Protein AF-A0A376LRF2-F1 (afdb_monomer_lite)

Organism: Escherichia coli (NCBI:txid562)

InterPro domains:
  IPR036259 MFS transporter superfamily [SSF103473] (3-65)

Foldseek 3Di:
DVLVVPADVPRSVVSVVVVCVVVVCVVCLCVVLVVCVVPHDNVVSVVVVVVVVVVVVVVVVVVVVDDPDDDPPDD

Radius of gyration: 17.35 Å; chains: 1; bounding box: 31×19×52 Å

Sequence (75 aa):
MLIDHIAPPGMKASYFSAQSLGWLGAAINPLVSGIVLTSLPPFSLFIILALVIVAAWVLMLKGIRARPWGQPALC

pLDDT: mean 85.3, std 14.49, range [43.0, 98.06]

Secondary structure (DSSP, 8-state):
-HHHHHPPTT-HHHHHHHHHHHHHHHHHHHHHHHHHHHHS-THHHHHHHHHHHHHHHHHHHHHHHSPPTT-----

Structure (mmCIF, N/CA/C/O backbone):
data_AF-A0A376LRF2-F1
#
_entry.id   AF-A0A376LRF2-F1
#
loop_
_atom_site.group_PDB
_atom_site.id
_atom_site.type_symbol
_atom_site.label_atom_id
_atom_site.label_alt_id
_atom_site.label_comp_id
_atom_site.label_asym_id
_atom_site.label_entity_id
_atom_site.label_seq_id
_atom_site.pdbx_PDB_ins_code
_atom_site.Cartn_x
_atom_site.Cartn_y
_atom_site.Cartn_z
_atom_site.occupancy
_atom_site.B_iso_or_equiv
_atom_site.auth_seq_id
_atom_site.auth_comp_id
_atom_site.auth_asym_id
_atom_site.auth_atom_id
_atom_site.pdbx_PDB_model_num
ATOM 1 N N . MET A 1 1 ? 17.126 -4.305 -7.986 1.00 61.22 1 MET A N 1
ATOM 2 C CA . MET A 1 1 ? 15.674 -4.296 -7.640 1.00 61.22 1 MET A CA 1
ATOM 3 C C . MET A 1 1 ? 14.841 -4.692 -8.867 1.00 61.22 1 MET A C 1
ATOM 5 O O . MET A 1 1 ? 15.392 -4.726 -9.961 1.00 61.22 1 MET A O 1
ATOM 9 N N . LEU A 1 2 ? 13.540 -4.998 -8.719 1.00 67.44 2 LEU A N 1
ATOM 10 C CA . LEU A 1 2 ? 12.691 -5.452 -9.840 1.00 67.44 2 LEU A CA 1
ATOM 11 C C . LEU A 1 2 ? 12.672 -4.454 -11.014 1.00 67.44 2 LEU A C 1
ATOM 13 O O . LEU A 1 2 ? 12.709 -4.887 -12.160 1.00 67.44 2 LEU A O 1
ATOM 17 N N . ILE A 1 3 ? 12.722 -3.140 -10.735 1.00 68.62 3 ILE A N 1
ATOM 18 C CA . ILE A 1 3 ? 12.812 -2.087 -11.765 1.00 68.62 3 ILE A CA 1
ATOM 19 C C . ILE A 1 3 ? 14.004 -2.288 -12.712 1.00 68.62 3 ILE A C 1
ATOM 21 O O . ILE A 1 3 ? 13.860 -2.068 -13.910 1.00 68.62 3 ILE A O 1
ATOM 25 N N . ASP A 1 4 ? 15.160 -2.736 -12.209 1.00 68.00 4 ASP A N 1
ATOM 26 C CA . ASP A 1 4 ? 16.372 -2.878 -13.031 1.00 68.00 4 ASP A CA 1
ATOM 27 C C . ASP A 1 4 ? 16.226 -3.961 -14.105 1.00 68.00 4 ASP A C 1
ATOM 29 O O . ASP A 1 4 ? 16.907 -3.903 -15.125 1.00 68.00 4 ASP A O 1
ATOM 33 N N . HIS A 1 5 ? 15.339 -4.934 -13.870 1.00 66.81 5 HIS A N 1
ATOM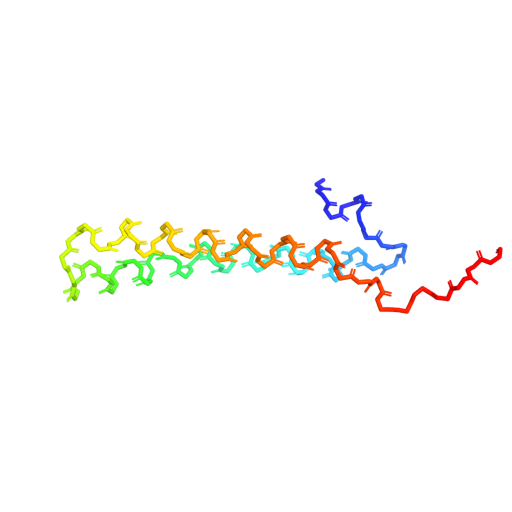 34 C CA . HIS A 1 5 ? 15.086 -6.058 -14.772 1.00 66.81 5 HIS A CA 1
ATOM 35 C C . HIS A 1 5 ? 13.923 -5.801 -15.741 1.00 66.81 5 HIS A C 1
ATOM 37 O O . HIS A 1 5 ? 13.836 -6.479 -16.760 1.00 66.81 5 HIS A O 1
ATOM 43 N N . ILE A 1 6 ? 13.032 -4.846 -15.445 1.00 73.00 6 ILE A N 1
ATOM 44 C CA . ILE A 1 6 ? 11.860 -4.530 -16.285 1.00 73.00 6 ILE A CA 1
ATOM 45 C C . ILE A 1 6 ? 12.026 -3.245 -17.105 1.00 73.00 6 ILE A C 1
ATOM 47 O O . ILE A 1 6 ? 11.288 -3.044 -18.064 1.00 73.00 6 ILE A O 1
ATOM 51 N N . ALA A 1 7 ? 12.954 -2.359 -16.732 1.00 76.00 7 ALA A N 1
ATOM 52 C CA . ALA A 1 7 ? 13.115 -1.067 -17.387 1.00 76.00 7 ALA A CA 1
ATOM 53 C C . ALA A 1 7 ? 13.890 -1.192 -18.717 1.00 76.00 7 ALA A C 1
ATOM 55 O O . ALA A 1 7 ? 15.045 -1.633 -18.708 1.00 76.00 7 ALA A O 1
ATOM 56 N N . PRO A 1 8 ? 13.318 -0.737 -19.850 1.00 75.56 8 PRO A N 1
ATOM 57 C CA . PRO A 1 8 ? 14.033 -0.646 -21.120 1.00 75.56 8 PRO A CA 1
ATOM 58 C C . PRO A 1 8 ? 15.268 0.272 -21.040 1.00 75.56 8 PRO A C 1
ATOM 60 O O . PRO A 1 8 ? 15.322 1.173 -20.187 1.00 75.56 8 PRO A O 1
ATOM 63 N N . PRO A 1 9 ? 16.249 0.112 -21.950 1.00 76.62 9 PRO A N 1
ATOM 64 C CA . PRO A 1 9 ? 17.373 1.038 -22.072 1.00 76.62 9 PRO A CA 1
ATOM 65 C C . PRO A 1 9 ? 16.875 2.488 -22.189 1.00 76.62 9 PRO A C 1
ATOM 67 O O . PRO A 1 9 ? 15.967 2.777 -22.960 1.00 76.62 9 PRO A O 1
ATOM 70 N N . GLY A 1 10 ? 17.426 3.401 -21.384 1.00 77.06 10 GLY A N 1
ATOM 71 C CA . GLY A 1 10 ? 17.024 4.818 -21.359 1.00 77.06 10 GLY A CA 1
ATOM 72 C C . GLY A 1 10 ? 15.790 5.161 -20.507 1.00 77.06 10 GLY A C 1
ATOM 73 O O . GLY A 1 10 ? 15.607 6.327 -20.176 1.00 77.06 10 GLY A O 1
ATOM 74 N N . MET A 1 11 ? 14.988 4.184 -20.064 1.00 81.44 11 MET A N 1
ATOM 75 C CA . MET A 1 11 ? 13.775 4.432 -19.257 1.00 81.44 11 MET A CA 1
ATOM 76 C C . MET A 1 11 ? 13.946 4.185 -17.754 1.00 81.44 11 MET A C 1
ATOM 78 O O . MET A 1 11 ? 13.003 4.365 -16.983 1.00 81.44 11 MET A O 1
ATOM 82 N N . LYS A 1 12 ? 15.149 3.807 -17.305 1.00 78.56 12 LYS A N 1
ATOM 83 C CA . LYS A 1 12 ? 15.421 3.484 -15.895 1.00 78.56 12 LYS A CA 1
ATOM 84 C C . LYS A 1 12 ? 14.972 4.606 -14.955 1.00 78.56 12 LYS A C 1
ATOM 86 O O . LYS A 1 12 ? 14.244 4.331 -14.011 1.00 78.56 12 LYS A O 1
ATOM 91 N N . ALA A 1 13 ? 15.313 5.861 -15.253 1.00 83.00 13 ALA A N 1
ATOM 92 C CA . ALA A 1 13 ? 14.966 7.008 -14.408 1.00 83.00 13 ALA A CA 1
ATOM 93 C C . ALA A 1 13 ? 13.452 7.134 -14.142 1.00 83.00 13 ALA A C 1
ATOM 95 O O . ALA A 1 13 ? 13.052 7.349 -13.001 1.00 83.00 13 ALA A O 1
ATOM 96 N N . SER A 1 14 ? 12.608 6.934 -15.160 1.00 84.38 14 SER A N 1
ATOM 97 C CA . SER A 1 14 ? 11.144 6.980 -15.020 1.00 84.38 14 SER A CA 1
ATOM 98 C C . SER A 1 14 ? 10.589 5.807 -14.207 1.00 84.38 14 SER A C 1
ATOM 100 O O . SER A 1 14 ? 9.636 5.959 -13.449 1.00 84.38 14 SER A O 1
ATOM 102 N N . TYR A 1 15 ? 11.193 4.628 -14.330 1.00 84.75 15 TYR A N 1
ATOM 103 C CA . TYR A 1 15 ? 10.808 3.466 -13.532 1.00 84.75 15 TYR A CA 1
ATOM 104 C C . TYR A 1 15 ? 11.234 3.620 -12.058 1.00 84.75 15 TYR A C 1
ATOM 106 O O . TYR A 1 15 ? 10.461 3.308 -11.153 1.00 84.75 15 TYR A O 1
ATOM 114 N N . PHE A 1 16 ? 12.427 4.164 -11.798 1.00 83.3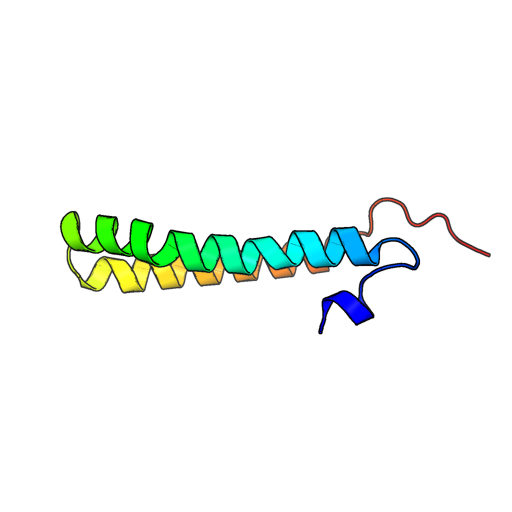8 16 PHE A N 1
ATOM 115 C CA . PHE A 1 16 ? 12.885 4.521 -10.450 1.00 83.38 16 PHE A CA 1
ATOM 116 C C . PHE A 1 16 ? 12.018 5.619 -9.814 1.00 83.38 16 PHE A C 1
ATOM 118 O O . PHE A 1 16 ? 11.680 5.526 -8.634 1.00 83.38 16 PHE A O 1
ATOM 125 N N . SER A 1 17 ? 11.610 6.642 -10.573 1.00 84.38 17 SER A N 1
ATOM 126 C CA . SER A 1 17 ? 10.708 7.672 -10.045 1.00 84.38 17 SER A CA 1
ATOM 127 C C . SER A 1 17 ? 9.325 7.097 -9.728 1.00 84.38 17 SER A C 1
ATOM 129 O O . SER A 1 17 ? 8.763 7.421 -8.684 1.00 84.38 17 SER A O 1
ATOM 131 N N . ALA A 1 18 ? 8.814 6.157 -10.529 1.00 88.50 18 ALA A N 1
ATOM 132 C CA . ALA A 1 18 ? 7.594 5.424 -10.196 1.00 88.50 18 ALA A CA 1
ATOM 133 C C . ALA A 1 18 ? 7.746 4.584 -8.915 1.00 88.50 18 ALA A C 1
ATOM 135 O O . ALA A 1 18 ? 6.826 4.532 -8.103 1.00 88.50 18 ALA A O 1
ATOM 136 N N . GLN A 1 19 ? 8.916 3.987 -8.665 1.00 87.62 19 GLN A N 1
ATOM 137 C CA . GLN A 1 19 ? 9.179 3.288 -7.402 1.00 87.62 19 GLN A CA 1
ATOM 138 C C . GLN A 1 19 ? 9.102 4.228 -6.187 1.00 87.62 19 GLN A C 1
ATOM 140 O O . GLN A 1 19 ? 8.708 3.794 -5.102 1.00 87.62 19 GLN A O 1
ATOM 145 N N . SER A 1 20 ? 9.408 5.519 -6.359 1.00 89.44 20 SER A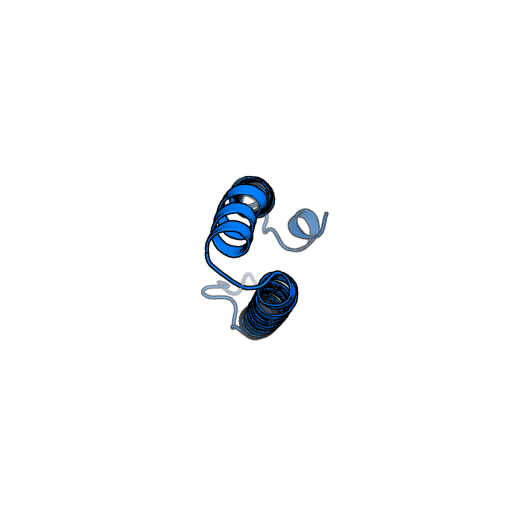 N 1
ATOM 146 C CA . SER A 1 20 ? 9.331 6.493 -5.265 1.00 89.44 20 SER A CA 1
ATOM 147 C C . SER A 1 20 ? 7.912 6.690 -4.709 1.00 89.44 20 SER A C 1
ATOM 149 O O . SER A 1 20 ? 7.755 7.034 -3.537 1.00 89.44 20 SER A O 1
ATOM 151 N N . LEU A 1 21 ? 6.873 6.347 -5.484 1.00 91.25 21 LEU A N 1
ATOM 152 C CA . LEU A 1 21 ? 5.484 6.304 -5.010 1.00 91.25 21 LEU A CA 1
ATOM 153 C C . LEU A 1 21 ? 5.291 5.345 -3.828 1.00 91.25 21 LEU A C 1
ATOM 155 O O . LEU A 1 21 ? 4.423 5.585 -2.992 1.00 91.25 21 LEU A O 1
ATOM 159 N N . GLY A 1 22 ? 6.109 4.292 -3.712 1.00 91.88 22 GLY A N 1
ATOM 160 C CA . GLY A 1 22 ? 6.093 3.407 -2.546 1.00 91.88 22 GLY A CA 1
ATOM 161 C C . GLY A 1 22 ? 6.446 4.146 -1.250 1.00 91.88 22 GLY A C 1
ATOM 162 O O . GLY A 1 22 ? 5.794 3.942 -0.228 1.00 91.88 22 GLY A O 1
ATOM 163 N N . TRP A 1 23 ? 7.413 5.067 -1.307 1.00 92.19 23 TRP A N 1
ATOM 164 C CA . TRP A 1 23 ? 7.784 5.917 -0.171 1.00 92.19 23 TRP A CA 1
ATOM 165 C C . TRP A 1 23 ? 6.699 6.942 0.156 1.00 92.19 23 TRP A C 1
ATOM 167 O O . TRP A 1 23 ? 6.403 7.165 1.329 1.00 92.19 23 TRP A O 1
ATOM 177 N N . LEU A 1 24 ? 6.053 7.514 -0.865 1.00 93.62 24 LEU A N 1
ATOM 178 C CA . LEU A 1 24 ? 4.901 8.396 -0.665 1.00 93.62 24 LEU A CA 1
ATOM 179 C C . LEU A 1 24 ? 3.745 7.656 0.024 1.00 93.62 24 LEU A C 1
ATOM 181 O O . LEU A 1 24 ? 3.181 8.157 0.993 1.00 93.62 24 LEU A O 1
ATOM 185 N N . GLY A 1 25 ? 3.427 6.441 -0.429 1.00 93.81 25 GLY A N 1
ATOM 186 C CA . GLY A 1 25 ? 2.417 5.594 0.204 1.00 93.81 25 GLY A CA 1
ATOM 187 C C . GLY A 1 25 ? 2.756 5.270 1.662 1.00 93.81 25 GLY A C 1
ATOM 188 O O . GLY A 1 25 ? 1.887 5.361 2.527 1.00 93.81 25 GLY A O 1
ATOM 189 N N . ALA A 1 26 ? 4.025 4.966 1.955 1.00 93.38 26 ALA A N 1
ATOM 190 C CA . ALA A 1 26 ? 4.493 4.736 3.320 1.00 93.38 26 ALA A CA 1
ATOM 191 C C . ALA A 1 26 ? 4.328 5.978 4.214 1.00 93.38 26 ALA A C 1
ATOM 193 O O . ALA A 1 26 ? 3.907 5.840 5.359 1.00 93.38 26 ALA A O 1
ATOM 194 N N . ALA A 1 27 ? 4.592 7.179 3.690 1.00 95.44 27 ALA A N 1
ATOM 195 C CA . ALA A 1 27 ? 4.397 8.432 4.421 1.00 95.44 27 ALA A CA 1
ATOM 196 C C . ALA A 1 27 ? 2.911 8.766 4.655 1.00 95.44 27 ALA A C 1
ATOM 198 O O . ALA A 1 27 ? 2.550 9.273 5.716 1.00 95.44 27 ALA A O 1
ATOM 199 N N . ILE A 1 28 ? 2.037 8.457 3.692 1.00 96.25 28 ILE A N 1
ATOM 200 C CA . ILE A 1 28 ? 0.587 8.693 3.799 1.00 96.25 28 ILE A CA 1
ATOM 201 C C . ILE A 1 28 ? -0.081 7.703 4.770 1.00 96.25 28 ILE A C 1
ATOM 203 O O . ILE A 1 28 ? -1.082 8.042 5.404 1.00 96.25 28 ILE A O 1
ATOM 207 N N . ASN A 1 29 ? 0.457 6.490 4.922 1.00 95.25 29 ASN A N 1
ATOM 208 C CA . ASN A 1 29 ? -0.185 5.429 5.698 1.00 95.25 29 ASN A CA 1
ATOM 209 C C . ASN A 1 29 ? -0.442 5.812 7.179 1.00 95.25 29 ASN A C 1
ATOM 211 O O . ASN A 1 29 ? -1.593 5.697 7.605 1.00 95.25 29 ASN A O 1
ATOM 215 N N . PRO A 1 30 ? 0.518 6.3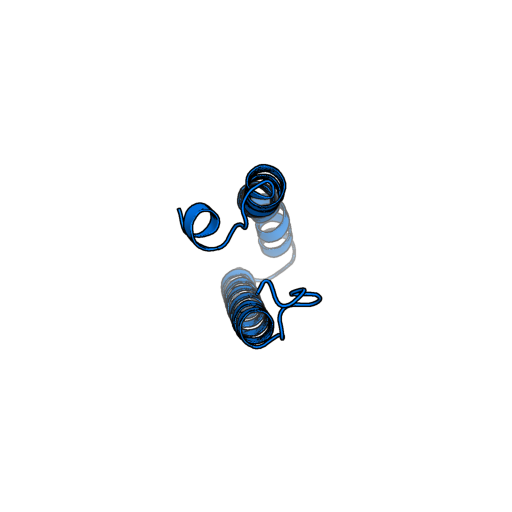56 7.958 1.00 95.38 30 PRO A N 1
ATOM 216 C CA . PRO A 1 30 ? 0.259 6.845 9.319 1.00 95.38 30 PRO A CA 1
ATOM 217 C C . PRO A 1 30 ? -0.835 7.916 9.410 1.00 95.38 30 PRO A C 1
ATOM 219 O O . PRO A 1 30 ? -1.606 7.924 10.364 1.00 95.38 30 PRO A O 1
ATOM 222 N N . LEU A 1 31 ? -0.941 8.797 8.409 1.00 96.31 31 LEU A N 1
ATOM 223 C CA . LEU A 1 31 ? -1.974 9.834 8.376 1.00 96.31 31 LEU A CA 1
ATOM 224 C C . LEU A 1 31 ? -3.364 9.211 8.208 1.00 96.31 31 LEU A C 1
ATOM 226 O O . LEU A 1 31 ? -4.272 9.498 8.986 1.00 96.31 31 LEU A O 1
ATOM 230 N N . VAL A 1 32 ? -3.528 8.324 7.224 1.00 96.19 32 VAL A N 1
ATOM 231 C CA . VAL A 1 32 ? -4.824 7.681 6.948 1.00 96.19 32 VAL A CA 1
ATOM 232 C C . VAL A 1 32 ? -5.208 6.718 8.069 1.00 96.19 32 VAL A C 1
ATOM 234 O O . VAL A 1 32 ? -6.337 6.759 8.551 1.00 96.19 32 VAL A O 1
ATOM 237 N N . SER A 1 33 ? -4.274 5.883 8.527 1.00 96.25 33 SER A N 1
ATOM 238 C CA . SER A 1 33 ? -4.509 4.986 9.665 1.00 96.25 33 SER A CA 1
ATOM 239 C C . SER A 1 33 ? -4.823 5.753 10.952 1.00 96.25 33 SER A C 1
ATOM 241 O O . SER A 1 33 ? -5.707 5.331 11.693 1.00 96.25 33 SER A O 1
ATOM 243 N N . GLY A 1 34 ? -4.193 6.910 11.182 1.00 96.25 34 GLY A N 1
ATOM 244 C CA . GLY A 1 34 ? -4.517 7.803 12.293 1.00 96.25 34 GLY A CA 1
ATOM 245 C C . GLY A 1 34 ? -5.959 8.312 12.240 1.00 96.25 34 GLY A C 1
ATOM 246 O O . GLY A 1 34 ? -6.666 8.229 13.239 1.00 96.25 34 GLY A O 1
ATOM 247 N N . ILE A 1 35 ? -6.430 8.757 11.069 1.00 97.25 35 ILE A N 1
ATOM 248 C CA . ILE A 1 35 ? -7.831 9.176 10.867 1.00 97.25 35 ILE A CA 1
ATOM 249 C C . ILE A 1 35 ? -8.802 8.012 11.110 1.00 97.25 35 ILE A C 1
ATOM 251 O O . ILE A 1 35 ? -9.849 8.186 11.736 1.00 97.25 35 ILE A O 1
ATOM 255 N N . VAL A 1 36 ? -8.461 6.812 10.635 1.00 97.19 36 VAL A N 1
ATOM 256 C CA . VAL A 1 36 ? -9.282 5.613 10.852 1.00 97.19 36 VAL A CA 1
ATOM 257 C C . VAL A 1 36 ? -9.387 5.296 12.343 1.00 97.19 36 VAL A C 1
ATOM 259 O O . VAL A 1 36 ? -10.490 5.074 12.830 1.00 97.19 36 VAL A O 1
ATOM 262 N N . LEU A 1 37 ? -8.275 5.326 13.081 1.00 96.31 37 LEU A N 1
ATOM 263 C CA . LEU A 1 37 ? -8.262 5.024 14.515 1.00 96.31 37 LEU A CA 1
ATOM 264 C C . LEU A 1 37 ? -8.985 6.069 15.373 1.00 96.31 37 LEU A C 1
ATOM 266 O O . LEU A 1 37 ? -9.450 5.728 16.457 1.00 96.31 37 LEU A O 1
ATOM 270 N N . THR A 1 38 ? -9.088 7.321 14.920 1.00 97.31 38 THR A N 1
ATOM 271 C CA . THR A 1 38 ? -9.831 8.366 15.645 1.00 97.31 38 THR A CA 1
ATOM 272 C C . THR A 1 38 ? -11.324 8.370 15.332 1.00 97.31 38 THR A C 1
ATOM 274 O O . THR A 1 38 ? -12.108 8.831 16.157 1.00 97.31 38 THR A O 1
ATOM 277 N N . SER A 1 39 ? -11.726 7.860 14.164 1.00 95.75 39 SER A N 1
ATOM 278 C CA . SER A 1 39 ? -13.111 7.958 13.678 1.00 95.75 39 SER A CA 1
ATOM 279 C C . SER A 1 39 ? -13.885 6.636 13.722 1.00 95.75 39 SER A C 1
ATOM 281 O O . SER A 1 39 ? -15.112 6.646 13.637 1.00 95.75 39 SER A O 1
ATOM 283 N N . LEU A 1 40 ? -13.196 5.495 13.811 1.00 96.25 40 LEU A N 1
ATOM 284 C CA . LEU A 1 40 ? -13.780 4.157 13.689 1.00 96.25 40 LEU A CA 1
ATOM 285 C C . LEU A 1 40 ? -13.272 3.208 14.794 1.00 96.25 40 LEU A C 1
ATOM 287 O O . LEU A 1 40 ? -12.244 3.469 15.421 1.00 96.25 40 LEU A O 1
ATOM 291 N N . PRO A 1 41 ? -13.961 2.074 15.034 1.00 96.25 41 PRO A N 1
ATOM 292 C CA . PRO A 1 41 ? -13.489 1.054 15.965 1.00 96.25 41 PRO A CA 1
ATOM 293 C C . PRO A 1 41 ? -12.118 0.478 15.559 1.00 96.25 41 PRO A C 1
ATOM 295 O O . PRO A 1 41 ? -11.908 0.217 14.378 1.00 96.25 41 PRO A O 1
ATOM 298 N N . PRO A 1 42 ? -11.215 0.137 16.498 1.00 92.50 42 PRO A N 1
ATOM 299 C CA . PRO A 1 42 ? -9.838 -0.263 16.172 1.00 92.50 42 PRO A CA 1
ATOM 300 C C . PRO A 1 42 ? -9.699 -1.441 15.195 1.00 92.50 42 PRO A C 1
ATOM 302 O O . PRO A 1 42 ? -8.752 -1.498 14.412 1.00 92.50 42 PRO A O 1
ATOM 305 N N . PHE A 1 43 ? -10.650 -2.381 15.203 1.00 94.75 43 PHE A N 1
ATOM 306 C CA . PHE A 1 43 ? -10.626 -3.532 14.297 1.00 94.75 43 PHE A CA 1
ATOM 307 C C . PHE A 1 43 ? -10.798 -3.135 12.818 1.00 94.75 43 PHE A C 1
ATOM 309 O O . PHE A 1 43 ? -10.347 -3.865 11.933 1.00 94.75 43 PHE A O 1
ATOM 316 N N . SER A 1 44 ? -11.421 -1.983 12.531 1.00 96.12 44 SER A N 1
ATOM 317 C CA . SER A 1 44 ? -11.677 -1.533 11.160 1.00 96.12 44 SER A CA 1
ATOM 318 C C . SER A 1 44 ? -10.387 -1.235 10.400 1.00 96.12 44 SER A C 1
ATOM 320 O O . SER A 1 44 ? -10.346 -1.434 9.189 1.00 96.12 44 SER A O 1
ATOM 322 N N . LEU A 1 45 ? -9.320 -0.817 11.093 1.00 96.31 45 LEU A N 1
ATOM 323 C CA . LEU A 1 45 ? -8.011 -0.564 10.488 1.00 96.31 45 LEU A CA 1
ATOM 324 C C . LEU A 1 45 ? -7.477 -1.812 9.783 1.0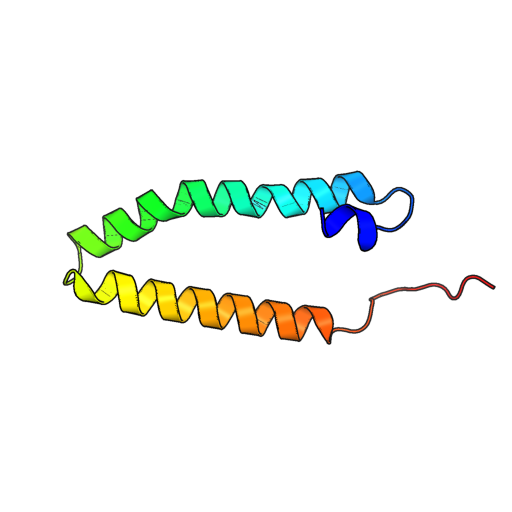0 96.31 45 LEU A C 1
ATOM 326 O O . LEU A 1 45 ? -7.058 -1.736 8.630 1.00 96.31 45 LEU A O 1
ATOM 330 N N . PHE A 1 46 ? -7.532 -2.968 10.446 1.00 95.75 46 PHE A N 1
ATOM 331 C CA . PHE A 1 46 ? -7.024 -4.218 9.882 1.00 95.75 46 PHE A CA 1
ATOM 332 C C . PHE A 1 46 ? -7.842 -4.669 8.673 1.00 95.75 46 PHE A C 1
ATOM 334 O O . PHE A 1 46 ? -7.270 -5.100 7.673 1.00 95.75 46 PHE A O 1
ATOM 341 N N . ILE A 1 47 ? -9.167 -4.512 8.735 1.00 97.38 47 ILE A N 1
ATOM 342 C CA . ILE A 1 47 ? -10.060 -4.831 7.616 1.00 97.38 47 ILE A CA 1
ATOM 343 C C . ILE A 1 47 ? -9.752 -3.927 6.415 1.00 97.38 47 ILE A C 1
ATOM 345 O O . ILE A 1 47 ? -9.587 -4.422 5.301 1.00 97.38 47 ILE A O 1
ATOM 349 N N . ILE A 1 48 ? -9.618 -2.615 6.634 1.00 96.75 48 ILE A N 1
ATOM 350 C CA . ILE A 1 48 ? -9.315 -1.648 5.571 1.00 96.75 48 ILE A CA 1
ATOM 351 C C . ILE A 1 48 ? -7.953 -1.951 4.937 1.00 96.75 48 ILE A C 1
ATOM 353 O O . ILE A 1 48 ? -7.860 -2.033 3.714 1.00 96.75 48 ILE A O 1
ATOM 357 N N . LEU A 1 49 ? -6.908 -2.174 5.741 1.00 95.94 49 LEU A N 1
ATOM 358 C CA . LEU A 1 49 ? -5.578 -2.508 5.223 1.00 95.94 49 LEU A CA 1
ATOM 359 C C . LEU A 1 49 ? -5.587 -3.812 4.419 1.00 95.94 49 LEU A C 1
ATOM 361 O O . LEU A 1 49 ? -4.998 -3.858 3.339 1.00 95.94 49 LEU A O 1
ATOM 365 N N . ALA A 1 50 ? -6.289 -4.846 4.893 1.00 97.81 50 ALA A N 1
ATOM 366 C CA . ALA A 1 50 ? -6.425 -6.102 4.161 1.00 97.81 50 ALA A CA 1
ATOM 367 C C . ALA A 1 50 ? -7.087 -5.886 2.789 1.00 97.81 50 ALA A C 1
ATOM 369 O O . ALA A 1 50 ? -6.571 -6.359 1.775 1.00 97.81 50 ALA A O 1
ATOM 370 N N . LEU A 1 51 ? -8.180 -5.116 2.733 1.00 97.69 51 LEU A N 1
ATOM 371 C CA . LEU A 1 51 ? -8.863 -4.792 1.477 1.00 97.69 51 LEU A CA 1
ATOM 372 C C . LEU A 1 51 ? -7.971 -3.995 0.518 1.00 97.69 51 LEU A C 1
ATOM 374 O O . LEU A 1 51 ? -7.930 -4.303 -0.674 1.00 97.69 51 LEU A O 1
ATOM 378 N N . VAL A 1 52 ? -7.224 -3.010 1.024 1.00 96.38 52 VAL A N 1
ATOM 379 C CA . VAL A 1 52 ? -6.294 -2.206 0.215 1.00 96.38 52 VAL A CA 1
ATOM 380 C C . VAL A 1 52 ? -5.171 -3.073 -0.360 1.00 96.38 52 VAL A C 1
ATOM 382 O O . VAL A 1 52 ? -4.861 -2.954 -1.546 1.00 96.38 52 VAL A O 1
ATOM 385 N N . ILE A 1 53 ? -4.596 -3.983 0.433 1.00 95.75 53 ILE A N 1
ATOM 386 C CA . ILE A 1 53 ? -3.550 -4.908 -0.031 1.00 95.75 53 ILE A CA 1
ATOM 387 C C . ILE A 1 53 ? -4.096 -5.852 -1.109 1.00 95.75 53 ILE A C 1
ATOM 389 O O . ILE A 1 53 ? -3.458 -6.027 -2.148 1.00 95.75 53 ILE A O 1
ATOM 393 N N . VAL A 1 54 ? -5.288 -6.422 -0.908 1.00 98.06 54 VAL A N 1
ATOM 394 C CA . VAL A 1 54 ? -5.936 -7.284 -1.909 1.00 98.06 54 VAL A CA 1
ATOM 395 C C . VAL A 1 54 ? -6.216 -6.507 -3.199 1.00 98.06 54 VAL A C 1
ATOM 397 O O . VAL A 1 54 ? -5.945 -7.008 -4.290 1.00 98.06 54 VAL A O 1
ATOM 400 N N . ALA A 1 55 ? -6.694 -5.264 -3.103 1.00 97.56 55 ALA A N 1
ATOM 401 C CA . ALA A 1 55 ? -6.909 -4.413 -4.269 1.00 97.56 55 ALA A CA 1
ATOM 402 C C . ALA A 1 55 ? -5.594 -4.120 -5.014 1.00 97.56 55 ALA A C 1
ATOM 404 O O . ALA A 1 55 ? -5.535 -4.282 -6.234 1.00 97.56 55 ALA A O 1
ATOM 405 N N . ALA A 1 56 ? -4.527 -3.761 -4.292 1.00 95.06 56 ALA A N 1
ATOM 406 C CA . ALA A 1 56 ? -3.203 -3.533 -4.868 1.00 95.06 56 ALA A CA 1
ATOM 407 C C . ALA A 1 56 ? -2.665 -4.788 -5.576 1.00 95.06 56 ALA A C 1
ATOM 409 O O . ALA A 1 56 ? -2.169 -4.697 -6.700 1.00 95.06 56 ALA A O 1
ATOM 410 N N . TRP A 1 57 ? -2.839 -5.966 -4.972 1.00 96.25 57 TRP A N 1
ATOM 411 C CA . TRP A 1 57 ? -2.494 -7.248 -5.587 1.00 96.25 57 TRP A CA 1
ATOM 412 C C . TRP A 1 57 ? -3.262 -7.469 -6.896 1.00 96.25 57 TRP A C 1
ATOM 414 O O . TRP A 1 57 ? -2.671 -7.797 -7.925 1.00 96.25 57 TRP A O 1
ATOM 424 N N . VAL A 1 58 ? -4.585 -7.275 -6.894 1.00 97.00 58 VAL A N 1
ATOM 425 C CA . VAL A 1 58 ? -5.416 -7.445 -8.098 1.00 97.00 58 VAL A CA 1
ATOM 426 C C . VAL A 1 58 ? -4.989 -6.478 -9.205 1.00 97.00 58 VAL A C 1
ATOM 428 O O . VAL A 1 58 ? -4.925 -6.873 -10.372 1.00 97.00 58 VAL A O 1
ATOM 431 N N . LEU A 1 59 ? -4.666 -5.230 -8.859 1.00 94.50 59 LEU A N 1
ATOM 432 C CA . LEU A 1 59 ? -4.145 -4.244 -9.806 1.00 94.50 59 LEU A CA 1
ATOM 433 C C . LEU A 1 59 ? -2.779 -4.657 -10.366 1.00 94.50 59 LEU A C 1
ATOM 435 O O . LEU A 1 59 ? -2.576 -4.551 -11.574 1.00 94.50 59 LEU A O 1
ATOM 439 N N . MET A 1 60 ? -1.884 -5.197 -9.535 1.00 91.25 60 MET A N 1
ATOM 440 C CA . MET A 1 60 ? -0.599 -5.739 -9.985 1.00 91.25 60 MET A CA 1
ATOM 441 C C . MET A 1 60 ? -0.803 -6.874 -10.997 1.00 91.25 60 MET A C 1
ATOM 443 O O . MET A 1 60 ? -0.219 -6.843 -12.079 1.00 91.25 60 MET A O 1
ATOM 447 N N . LEU A 1 61 ? -1.683 -7.837 -10.698 1.00 92.69 61 LEU A N 1
ATOM 448 C CA . LEU A 1 61 ? -2.003 -8.930 -11.621 1.00 92.69 61 LEU A CA 1
ATOM 449 C C . LEU A 1 61 ? -2.601 -8.419 -12.938 1.00 92.69 61 LEU A C 1
ATOM 451 O O . LEU A 1 61 ? -2.250 -8.916 -14.009 1.00 92.69 61 LEU A O 1
ATOM 455 N N . LYS A 1 62 ? -3.496 -7.425 -12.878 1.00 92.00 62 LYS A N 1
ATOM 456 C CA . LYS A 1 62 ? -4.037 -6.768 -14.077 1.00 92.00 62 LYS A CA 1
ATOM 457 C C . LYS A 1 62 ? -2.934 -6.087 -14.889 1.00 92.00 62 LYS A C 1
ATOM 459 O O . LYS A 1 62 ? -2.940 -6.223 -16.106 1.00 92.00 62 LYS A O 1
ATOM 464 N N . GLY A 1 63 ? -1.991 -5.416 -14.229 1.00 88.12 63 GLY A N 1
ATOM 465 C CA . GLY A 1 63 ? -0.843 -4.767 -14.863 1.00 88.12 63 GLY A CA 1
ATOM 466 C C . GLY A 1 63 ? 0.085 -5.758 -15.566 1.00 88.12 63 GLY A C 1
ATOM 467 O O . GLY A 1 63 ? 0.430 -5.542 -16.719 1.00 88.12 63 GLY A O 1
ATOM 468 N N . ILE A 1 64 ? 0.407 -6.887 -14.925 1.00 86.75 64 ILE A N 1
ATOM 469 C CA . ILE A 1 64 ? 1.217 -7.961 -15.533 1.00 86.75 64 ILE A CA 1
ATOM 470 C C . ILE A 1 64 ? 0.522 -8.556 -16.769 1.00 86.75 64 ILE A C 1
ATOM 472 O O . ILE A 1 64 ? 1.178 -8.933 -17.735 1.00 86.75 64 ILE A O 1
ATOM 476 N N . ARG A 1 65 ? -0.813 -8.649 -16.747 1.00 86.31 65 ARG A N 1
ATOM 477 C CA . ARG A 1 65 ? -1.616 -9.171 -17.865 1.00 86.31 65 ARG A CA 1
ATOM 478 C C . ARG A 1 65 ? -1.882 -8.140 -18.964 1.00 86.31 65 ARG A C 1
ATOM 480 O O . ARG A 1 65 ? -2.347 -8.525 -20.039 1.00 86.31 65 ARG A O 1
ATOM 487 N N . ALA A 1 66 ? -1.653 -6.854 -18.707 1.00 82.25 66 ALA A N 1
ATOM 488 C CA . ALA A 1 66 ? -1.839 -5.812 -19.703 1.00 82.25 66 ALA A CA 1
ATOM 489 C C . ALA A 1 66 ? -0.767 -5.956 -20.791 1.00 82.25 66 ALA A C 1
ATOM 491 O O . ALA A 1 66 ? 0.415 -6.134 -20.500 1.00 82.25 66 ALA A O 1
ATOM 492 N N . ARG A 1 67 ? -1.179 -5.909 -22.064 1.00 63.31 67 ARG A N 1
ATOM 493 C CA . ARG A 1 67 ? -0.230 -5.970 -23.182 1.00 63.31 67 ARG A CA 1
ATOM 494 C C . ARG A 1 67 ? 0.687 -4.740 -23.132 1.00 63.31 67 ARG A C 1
ATOM 496 O O . ARG A 1 67 ? 0.173 -3.649 -22.877 1.00 63.31 67 ARG A O 1
ATOM 503 N N . PRO A 1 68 ? 1.995 -4.876 -23.413 1.00 63.53 68 PRO A N 1
ATOM 504 C CA . PRO A 1 68 ? 2.881 -3.725 -23.512 1.00 63.53 68 PRO A CA 1
ATOM 505 C C . PRO A 1 68 ? 2.347 -2.785 -24.594 1.00 63.53 68 PRO A C 1
ATOM 507 O O . PRO A 1 68 ? 2.238 -3.166 -25.761 1.00 63.53 68 PRO A O 1
ATOM 510 N N . TRP A 1 69 ? 1.960 -1.572 -24.212 1.00 52.78 69 TRP A N 1
ATOM 511 C CA . TRP A 1 69 ? 1.516 -0.571 -25.170 1.00 52.78 69 TRP A CA 1
ATOM 512 C C . TRP A 1 69 ? 2.746 -0.037 -25.911 1.00 52.78 69 TRP A C 1
ATOM 514 O O . TRP A 1 69 ? 3.516 0.740 -25.354 1.00 52.78 69 TRP A O 1
ATOM 524 N N . GLY A 1 70 ? 2.940 -0.486 -27.155 1.00 60.41 70 GLY A N 1
ATOM 525 C CA . GLY A 1 70 ? 3.946 0.065 -28.066 1.00 60.41 70 GLY A CA 1
ATOM 526 C C . GLY A 1 70 ? 5.340 -0.560 -27.990 1.00 60.41 70 GLY A C 1
ATOM 527 O O . GLY A 1 70 ? 6.318 0.170 -27.889 1.00 60.41 70 GLY A O 1
ATOM 528 N N . GLN A 1 71 ? 5.468 -1.885 -28.111 1.00 52.50 71 GLN A N 1
ATOM 529 C CA . GLN A 1 71 ? 6.708 -2.447 -28.662 1.00 52.50 71 GLN A CA 1
ATOM 530 C C . GLN A 1 71 ? 6.714 -2.182 -30.179 1.00 52.50 71 GLN A C 1
ATOM 532 O O . GLN A 1 71 ? 5.963 -2.857 -30.887 1.00 52.50 71 GLN A O 1
ATOM 537 N N . PRO A 1 72 ? 7.512 -1.247 -30.735 1.00 47.59 72 PRO A N 1
ATOM 538 C CA . PRO A 1 72 ? 7.952 -1.441 -32.106 1.00 47.59 72 PRO A CA 1
ATOM 539 C C . PRO A 1 72 ? 8.732 -2.758 -32.114 1.00 47.59 72 PRO A C 1
ATOM 541 O O . PRO A 1 72 ? 9.632 -2.958 -31.297 1.00 47.5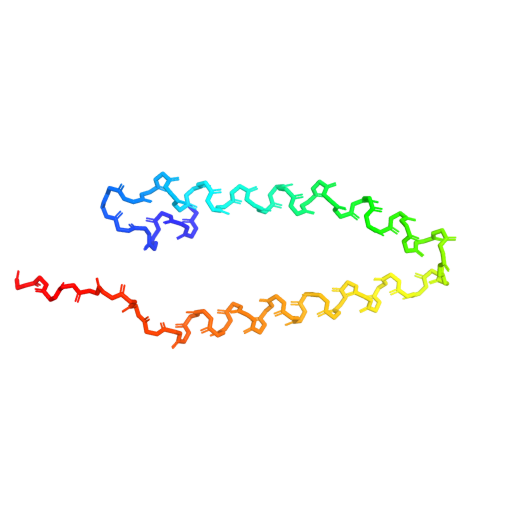9 72 PRO A O 1
ATOM 544 N N . ALA A 1 73 ? 8.331 -3.684 -32.982 1.00 53.22 73 ALA A N 1
ATOM 545 C CA . ALA A 1 73 ? 9.124 -4.864 -33.275 1.00 53.22 73 ALA A CA 1
ATOM 546 C C . ALA A 1 73 ? 10.505 -4.379 -33.736 1.00 53.22 73 ALA A C 1
ATOM 548 O O . ALA A 1 73 ? 10.633 -3.811 -34.818 1.00 53.22 73 ALA A O 1
ATOM 549 N N . LEU A 1 74 ? 11.517 -4.519 -32.882 1.00 54.66 74 LEU A N 1
ATOM 550 C CA . LEU A 1 74 ? 12.900 -4.353 -33.297 1.00 54.66 74 LEU A CA 1
ATOM 551 C C . LEU A 1 74 ? 13.324 -5.699 -33.879 1.00 54.66 74 LEU A C 1
ATOM 553 O O . LEU A 1 74 ? 13.446 -6.681 -33.145 1.00 54.66 74 LEU A O 1
ATOM 557 N N . CYS A 1 75 ? 13.412 -5.719 -35.210 1.00 43.00 75 CYS A N 1
ATOM 558 C CA . CYS A 1 75 ? 14.160 -6.700 -35.988 1.00 43.00 75 CYS A CA 1
ATOM 559 C C . CYS A 1 75 ? 15.616 -6.787 -35.519 1.00 43.00 75 CYS A C 1
ATOM 561 O O . CYS A 1 75 ? 16.150 -5.747 -35.064 1.00 43.00 75 CYS A O 1
#